Protein AF-A0AAF3J9F6-F1 (afdb_monomer_lite)

Secondary structure (DSSP, 8-state):
-PPP------------------PPPPGGG---GGGSEE---SBPPEEEEEEESSSSEEEEEEEEPPTT-EEEEEETTTEE-PPPBTTEEEEEEEEETTEEEETTTEEE-EEEEEEE--

pLDDT: mean 83.5, std 19.36, range [36.12, 98.12]

Sequence (118 aa):
MSLLHIVSLFILPAFLNGQTTTAPPPLCAQCTPSQITLLSGSIPVTVVGPVNGTGCFKMNLKCVADELYTPFMQLNGNIGGPPPSGNTVIVQLACMNKQWFYLNSYVITKAQCQQALF

Structure (mmCIF, N/CA/C/O backbone):
data_AF-A0AAF3J9F6-F1
#
_entry.id   AF-A0AAF3J9F6-F1
#
loop_
_atom_site.group_PDB
_atom_site.id
_atom_site.type_symbol
_atom_site.label_atom_id
_atom_site.label_alt_id
_atom_site.label_comp_id
_atom_site.label_asym_id
_atom_site.label_entity_id
_atom_site.label_seq_id
_atom_site.pdbx_PDB_ins_code
_atom_site.Cartn_x
_atom_site.Cartn_y
_atom_site.Cartn_z
_atom_site.occupancy
_atom_site.B_iso_or_equiv
_atom_site.auth_seq_id
_atom_site.auth_comp_id
_atom_site.auth_asym_id
_atom_site.auth_atom_id
_atom_site.pdbx_PDB_model_num
ATOM 1 N N . MET A 1 1 ? -28.622 25.097 82.370 1.00 42.84 1 MET A N 1
ATOM 2 C CA . MET A 1 1 ? -27.402 25.488 81.634 1.00 42.84 1 MET A CA 1
ATOM 3 C C . MET A 1 1 ? -27.555 24.932 80.228 1.00 42.84 1 MET A C 1
ATOM 5 O O . MET A 1 1 ? -27.345 23.746 80.030 1.00 42.84 1 MET A O 1
ATOM 9 N N . SER A 1 2 ? -28.121 25.738 79.325 1.00 41.34 2 SER A N 1
ATOM 10 C CA . SER A 1 2 ? -28.557 25.309 77.989 1.00 41.34 2 SER A CA 1
ATOM 11 C C . SER A 1 2 ? -27.542 25.766 76.946 1.00 41.34 2 SER A C 1
ATOM 13 O O . SER A 1 2 ? -27.059 26.896 77.010 1.00 41.34 2 SER A O 1
ATOM 15 N N . LEU A 1 3 ? -27.200 24.846 76.049 1.00 39.75 3 LEU A N 1
ATOM 16 C CA . LEU A 1 3 ? -26.159 24.927 75.033 1.00 39.75 3 LEU A CA 1
ATOM 17 C C . LEU A 1 3 ? -26.364 26.098 74.052 1.00 39.75 3 LEU A C 1
ATOM 19 O O . LEU A 1 3 ? -27.390 26.193 73.382 1.00 39.75 3 LEU A O 1
ATOM 23 N N . LEU A 1 4 ? -25.317 26.913 73.899 1.00 41.81 4 LEU A N 1
ATOM 24 C CA . LEU A 1 4 ? -24.951 27.547 72.627 1.00 41.81 4 LEU A CA 1
ATOM 25 C C . LEU A 1 4 ? -24.549 26.443 71.620 1.00 41.81 4 LEU A C 1
ATOM 27 O O . LEU A 1 4 ? -24.109 25.384 72.065 1.00 41.81 4 LEU A O 1
ATOM 31 N N . HIS A 1 5 ? -24.674 26.691 70.308 1.00 36.12 5 HIS A N 1
ATOM 32 C CA . HIS A 1 5 ? -23.637 26.520 69.259 1.00 36.12 5 HIS A CA 1
ATOM 33 C C . HIS A 1 5 ? -24.257 26.431 67.841 1.00 36.12 5 HIS A C 1
ATOM 35 O O . HIS A 1 5 ? -24.716 25.388 67.396 1.00 36.12 5 HIS A O 1
ATOM 41 N N . ILE A 1 6 ? -24.260 27.589 67.169 1.00 52.31 6 ILE A N 1
ATOM 42 C CA . ILE A 1 6 ? -23.783 27.863 65.797 1.00 52.31 6 ILE A CA 1
ATOM 43 C C . ILE A 1 6 ? -24.174 26.859 64.694 1.00 52.31 6 ILE A C 1
ATOM 45 O O . ILE A 1 6 ? -23.589 25.791 64.531 1.00 52.31 6 ILE A O 1
ATOM 49 N N . VAL A 1 7 ? -25.094 27.314 63.839 1.00 44.44 7 VAL A N 1
ATOM 50 C CA . VAL A 1 7 ? -25.339 26.806 62.483 1.00 44.44 7 VAL A CA 1
ATOM 51 C C . VAL A 1 7 ? -24.066 26.997 61.651 1.00 44.44 7 VAL A C 1
ATOM 53 O O . VAL A 1 7 ? -23.712 28.125 61.315 1.00 44.44 7 VAL A O 1
ATOM 56 N N . SER A 1 8 ? -23.370 25.905 61.332 1.00 52.50 8 SER A N 1
ATOM 57 C CA . SER A 1 8 ? -22.197 25.925 60.452 1.00 52.50 8 SER A CA 1
ATOM 58 C C . SER A 1 8 ? -22.614 25.529 59.036 1.00 52.50 8 SER A C 1
ATOM 60 O O . SER A 1 8 ? -22.873 24.363 58.739 1.00 52.50 8 SER A O 1
ATO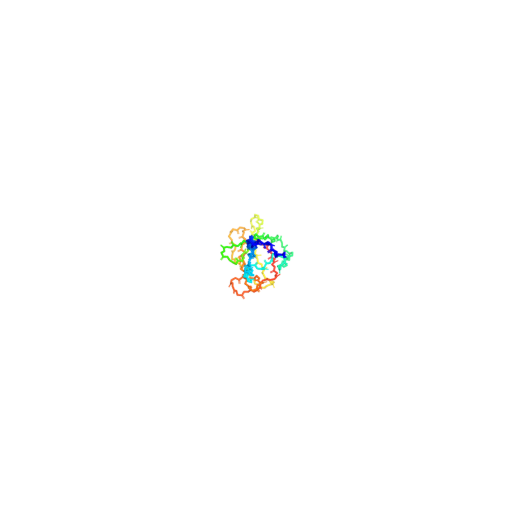M 62 N N . LEU A 1 9 ? -22.734 26.537 58.173 1.00 44.59 9 LEU A N 1
ATOM 63 C CA . LEU A 1 9 ? -23.029 26.414 56.751 1.00 44.59 9 LEU A CA 1
ATOM 64 C C . LEU A 1 9 ? -21.760 25.931 56.023 1.00 44.59 9 LEU A C 1
ATOM 66 O O . LEU A 1 9 ? -20.909 26.733 55.644 1.00 44.59 9 LEU A O 1
ATOM 70 N N . PHE A 1 10 ? -21.605 24.618 55.841 1.00 45.25 10 PHE A N 1
ATOM 71 C CA . PHE A 1 10 ? -20.553 24.061 54.986 1.00 45.25 10 PHE A CA 1
ATOM 72 C C . PHE A 1 10 ? -20.984 24.142 53.517 1.00 45.25 10 PHE A C 1
ATOM 74 O O . PHE A 1 10 ? -21.680 23.269 53.003 1.00 45.25 10 PHE A O 1
ATOM 81 N N . ILE A 1 11 ? -20.556 25.203 52.833 1.00 56.28 11 ILE A N 1
ATOM 82 C CA . ILE A 1 11 ? -20.546 25.257 51.369 1.00 56.28 11 ILE A CA 1
ATOM 83 C C . ILE A 1 11 ? -19.332 24.441 50.915 1.00 56.28 11 ILE A C 1
ATOM 85 O O . ILE A 1 11 ? -18.199 24.917 50.952 1.00 56.28 11 ILE A O 1
ATOM 89 N N . LEU A 1 12 ? -19.560 23.187 50.525 1.00 52.78 12 LEU A N 1
ATOM 90 C CA . LEU A 1 12 ? -18.568 22.421 49.775 1.00 52.78 12 LEU A CA 1
ATOM 91 C C . LEU A 1 12 ? -18.427 23.037 48.373 1.00 52.78 12 LEU A C 1
ATOM 93 O O . LEU A 1 12 ? -19.445 23.224 47.701 1.00 52.78 12 LEU A O 1
ATOM 97 N N . PRO A 1 13 ? -17.207 23.314 47.880 1.00 50.16 13 PRO A N 1
ATOM 98 C CA . PRO A 1 13 ? -17.024 23.553 46.461 1.00 50.16 13 PRO A CA 1
ATOM 99 C C . PRO A 1 13 ? -17.332 22.248 45.722 1.00 50.16 13 PRO A C 1
ATOM 101 O O . PRO A 1 13 ? -16.692 21.217 45.941 1.00 50.16 13 PRO A O 1
ATOM 104 N N . ALA A 1 14 ? -18.337 22.290 44.850 1.00 54.75 14 ALA A N 1
ATOM 105 C CA . ALA A 1 14 ? -18.544 21.262 43.848 1.00 54.75 14 ALA A CA 1
ATOM 106 C C . ALA A 1 14 ? -17.308 21.240 42.938 1.00 54.75 14 ALA A C 1
ATOM 108 O O . ALA A 1 14 ? -17.165 22.068 42.039 1.00 54.75 14 ALA A O 1
ATOM 109 N N . PHE A 1 15 ? -16.392 20.304 43.182 1.00 50.88 15 PHE A N 1
ATOM 110 C CA . PHE A 1 15 ? -15.384 19.939 42.201 1.00 50.88 15 PHE A CA 1
ATOM 111 C C . PHE A 1 15 ? -16.119 19.269 41.035 1.00 50.88 15 PHE A C 1
ATOM 113 O O . PHE A 1 15 ? -16.401 18.071 41.066 1.00 50.88 15 PHE A O 1
ATOM 120 N N . LEU A 1 16 ? -16.470 20.056 40.011 1.00 44.41 16 LEU A N 1
ATOM 121 C CA . LEU A 1 16 ? -16.759 19.529 38.682 1.00 44.41 16 LEU A CA 1
ATOM 122 C C . LEU A 1 16 ? -15.463 18.893 38.163 1.00 44.41 16 LEU A C 1
ATOM 124 O O . LEU A 1 16 ? -14.665 19.533 37.481 1.00 44.41 16 LEU A O 1
ATOM 128 N N . ASN A 1 17 ? -15.251 17.618 38.480 1.00 47.72 17 ASN A N 1
ATOM 129 C CA . ASN A 1 17 ? -14.396 16.772 37.665 1.00 47.72 17 ASN A CA 1
ATOM 130 C C . ASN A 1 17 ? -15.093 16.639 36.311 1.00 47.72 17 ASN A C 1
ATOM 132 O O . ASN A 1 17 ? -15.975 15.800 36.128 1.00 47.72 17 ASN A O 1
ATOM 136 N N . GLY A 1 18 ? -14.726 17.519 35.379 1.00 50.06 18 GLY A N 1
ATOM 137 C CA . GLY A 1 18 ? -15.053 17.408 33.968 1.00 50.06 18 GLY A CA 1
ATOM 138 C C . GLY A 1 18 ? -14.434 16.131 33.418 1.00 50.06 18 GLY A C 1
ATOM 139 O O . GLY A 1 18 ? -13.342 16.144 32.861 1.00 50.06 18 GLY A O 1
ATOM 140 N N . GLN A 1 19 ? -15.127 15.013 33.607 1.00 44.12 19 GLN A N 1
ATOM 141 C CA . GLN A 1 19 ? -14.847 13.785 32.896 1.00 44.12 19 GLN A CA 1
ATOM 142 C C . GLN A 1 19 ? -15.287 14.034 31.455 1.00 44.12 19 GLN A C 1
ATOM 144 O O . GLN A 1 19 ? -16.461 13.901 31.110 1.00 44.12 19 GLN A O 1
ATOM 149 N N . THR A 1 20 ? -14.347 14.463 30.615 1.00 43.53 20 THR A N 1
ATOM 150 C CA . THR A 1 20 ? -14.514 14.432 29.167 1.00 43.53 20 THR A CA 1
ATOM 151 C C . THR A 1 20 ? -14.685 12.971 28.768 1.00 43.53 20 THR A C 1
ATOM 153 O O . THR A 1 20 ? -13.727 12.227 28.557 1.00 43.53 20 THR A O 1
ATOM 156 N N . THR A 1 21 ? -15.937 12.524 28.705 1.00 47.06 21 THR A N 1
ATOM 157 C CA . THR A 1 21 ? -16.319 11.284 28.038 1.00 47.06 21 THR A CA 1
ATOM 158 C C . THR A 1 21 ? -16.039 11.483 26.556 1.00 47.06 21 THR A C 1
ATOM 160 O O . THR A 1 21 ? -16.873 11.930 25.776 1.00 47.06 21 THR A O 1
ATOM 163 N N . THR A 1 22 ? -14.790 11.227 26.174 1.00 61.84 22 THR A N 1
ATOM 164 C CA . THR A 1 22 ? -14.383 11.250 24.775 1.00 61.84 22 THR A CA 1
ATOM 165 C C . THR A 1 22 ? -15.105 10.077 24.126 1.00 61.84 22 THR A C 1
ATOM 167 O O . THR A 1 22 ? -14.853 8.928 24.492 1.00 61.84 22 THR A O 1
ATOM 170 N N . ALA A 1 23 ? -16.067 10.356 23.241 1.00 61.31 23 ALA A N 1
ATOM 171 C CA . ALA A 1 23 ? -16.763 9.314 22.494 1.00 61.31 23 ALA A CA 1
ATOM 172 C C . ALA A 1 23 ? -15.721 8.359 21.879 1.00 61.31 23 ALA A C 1
ATOM 174 O O . ALA A 1 23 ? -14.689 8.844 21.397 1.00 61.31 23 ALA A O 1
ATOM 175 N N . PRO A 1 24 ? -15.941 7.027 21.906 1.00 63.00 24 PRO A N 1
ATOM 176 C CA . PRO A 1 24 ? -15.018 6.089 21.284 1.00 63.00 24 PRO A CA 1
ATOM 177 C C . PRO A 1 24 ? -14.716 6.553 19.857 1.00 63.00 24 PRO A C 1
ATOM 179 O O . PRO A 1 24 ? -15.661 6.903 19.140 1.00 63.00 24 PRO A O 1
ATOM 182 N N . PRO A 1 25 ? -13.435 6.596 19.439 1.00 63.75 25 PRO A N 1
ATOM 183 C CA . PRO A 1 25 ? -13.106 7.010 18.089 1.00 63.75 25 PRO A CA 1
ATOM 184 C C . PRO A 1 25 ? -13.916 6.150 17.115 1.00 63.75 25 PRO A C 1
ATOM 186 O O . PRO A 1 25 ? -14.047 4.938 17.341 1.00 63.75 25 PRO A O 1
ATOM 189 N N . PRO A 1 26 ? -14.494 6.752 16.062 1.00 71.56 26 PRO A N 1
ATOM 190 C CA . PRO A 1 26 ? -15.281 5.997 15.101 1.00 71.56 26 PRO A CA 1
ATOM 191 C C . PRO A 1 26 ? -14.442 4.825 14.579 1.00 71.56 26 PRO A C 1
ATOM 193 O O . PRO A 1 26 ? -13.227 4.943 14.431 1.00 71.56 26 PRO A O 1
ATOM 196 N N . LEU A 1 27 ? -15.067 3.677 14.295 1.00 75.69 27 LEU A N 1
ATOM 197 C CA . LEU A 1 27 ? -14.359 2.443 13.898 1.00 75.69 27 LEU A CA 1
ATOM 198 C C . LEU A 1 27 ? -13.444 2.637 12.671 1.00 75.69 27 LEU A C 1
ATOM 200 O O . LEU A 1 27 ? -12.514 1.866 12.440 1.00 75.69 27 LEU A O 1
ATOM 204 N N . CYS A 1 28 ? -13.711 3.675 11.880 1.00 74.00 28 CYS A N 1
ATOM 205 C CA . CYS A 1 28 ? -12.925 4.106 10.732 1.00 74.00 28 CYS A CA 1
ATOM 206 C C . CYS A 1 28 ? -11.674 4.946 11.085 1.00 74.00 28 CYS A C 1
ATOM 208 O O . CYS A 1 28 ? -10.937 5.361 10.197 1.00 74.00 28 CYS A O 1
ATOM 210 N N . ALA A 1 29 ? -11.413 5.203 12.365 1.00 77.75 29 ALA A N 1
ATOM 211 C CA . ALA A 1 29 ? -10.216 5.857 12.898 1.00 77.75 29 ALA A CA 1
ATOM 212 C C . ALA A 1 29 ? -9.387 4.892 13.768 1.00 77.75 29 ALA A C 1
ATOM 214 O O . ALA A 1 29 ? -8.639 5.311 14.646 1.00 77.75 29 ALA A O 1
ATOM 215 N N . GLN A 1 30 ? -9.553 3.583 13.559 1.00 85.06 30 GLN A N 1
ATOM 216 C CA . GLN A 1 30 ? -8.899 2.540 14.358 1.00 85.06 30 GLN A CA 1
ATOM 217 C C . GLN A 1 30 ? -7.952 1.647 13.550 1.00 85.06 30 GLN A C 1
ATOM 219 O O . GLN A 1 30 ? -7.353 0.735 14.113 1.00 85.06 30 GLN A O 1
ATOM 224 N N . CYS A 1 31 ? -7.808 1.883 12.244 1.00 90.62 31 CYS A N 1
ATOM 225 C CA . CYS A 1 31 ? -6.847 1.138 11.442 1.00 90.62 31 CYS A CA 1
ATOM 226 C C . CYS A 1 31 ? -5.415 1.607 11.714 1.00 90.62 31 CYS A C 1
ATOM 228 O O . CYS A 1 31 ? -5.166 2.798 11.912 1.00 90.62 31 CYS A O 1
ATOM 230 N N . THR A 1 32 ? -4.464 0.680 11.647 1.00 91.56 32 THR A N 1
ATOM 231 C CA . THR A 1 32 ? -3.029 0.957 11.768 1.00 91.56 32 THR A CA 1
ATOM 232 C C . THR A 1 32 ? -2.303 0.525 10.494 1.00 91.56 32 THR A C 1
ATOM 234 O O . THR A 1 32 ? -2.723 -0.437 9.844 1.00 91.56 32 THR A O 1
ATOM 237 N N . PRO A 1 33 ? -1.189 1.178 10.116 1.00 90.19 33 PRO A N 1
ATOM 238 C CA . PRO A 1 33 ? -0.376 0.746 8.975 1.00 90.19 33 PRO A CA 1
ATOM 239 C C . PRO A 1 33 ? 0.078 -0.713 9.052 1.00 90.19 33 PRO A C 1
ATOM 241 O O . PRO A 1 33 ? 0.127 -1.398 8.036 1.00 90.19 33 PRO A O 1
ATOM 244 N N . SER A 1 34 ? 0.350 -1.206 10.265 1.00 92.75 34 SER A N 1
ATOM 245 C CA . SER A 1 34 ? 0.819 -2.573 10.524 1.00 92.75 34 SER A CA 1
ATOM 246 C C . SER A 1 34 ? -0.183 -3.672 10.154 1.00 92.75 34 SER A C 1
ATOM 248 O O . SER A 1 34 ? 0.195 -4.838 10.105 1.00 92.75 34 SER A O 1
ATOM 250 N N . GLN A 1 35 ? -1.443 -3.330 9.871 1.00 94.81 35 GLN A N 1
ATOM 251 C CA . GLN A 1 35 ? -2.439 -4.283 9.372 1.00 94.81 35 GLN A CA 1
ATOM 252 C C . GLN A 1 35 ? -2.182 -4.712 7.920 1.00 94.81 35 GLN A C 1
ATOM 254 O O . GLN A 1 35 ? -2.777 -5.690 7.469 1.00 94.81 35 GLN A O 1
ATOM 259 N N . ILE A 1 36 ? -1.325 -3.995 7.182 1.00 96.62 36 ILE A N 1
ATOM 260 C CA . ILE A 1 36 ? -0.921 -4.372 5.827 1.00 96.62 36 ILE A CA 1
ATOM 261 C C . ILE A 1 36 ? 0.477 -4.974 5.863 1.00 96.62 36 ILE A C 1
ATOM 263 O O . ILE A 1 36 ? 1.449 -4.322 6.233 1.00 96.62 36 ILE A O 1
ATOM 267 N N . THR A 1 37 ? 0.585 -6.220 5.416 1.00 97.62 37 THR A N 1
ATOM 268 C CA . THR A 1 37 ? 1.870 -6.862 5.157 1.00 97.62 37 THR A CA 1
ATOM 269 C C . THR A 1 37 ? 2.444 -6.343 3.843 1.00 97.62 37 THR A C 1
ATOM 271 O O . THR A 1 37 ? 1.874 -6.560 2.771 1.00 97.62 37 THR A O 1
ATOM 274 N N . LEU A 1 38 ? 3.586 -5.669 3.917 1.00 97.25 38 LEU A N 1
ATOM 275 C CA . LEU A 1 38 ? 4.347 -5.279 2.735 1.00 97.25 38 LEU A CA 1
ATOM 276 C C . LEU A 1 38 ? 5.196 -6.474 2.304 1.00 97.25 38 LEU A C 1
ATOM 278 O O . LEU A 1 38 ? 6.078 -6.905 3.044 1.00 97.25 38 LEU A O 1
ATOM 282 N N . LEU A 1 39 ? 4.888 -7.046 1.144 1.00 96.56 39 LEU A N 1
ATOM 283 C CA . LEU A 1 39 ? 5.667 -8.145 0.586 1.00 96.56 39 LEU A CA 1
ATOM 284 C C . LEU A 1 39 ? 6.846 -7.583 -0.207 1.00 96.56 39 LEU A C 1
ATOM 286 O O . LEU A 1 39 ? 6.793 -6.470 -0.739 1.00 96.56 39 LEU A O 1
ATOM 290 N N . SER A 1 40 ? 7.903 -8.380 -0.314 1.00 93.19 40 SER A N 1
ATOM 291 C CA . SER A 1 40 ? 9.034 -8.065 -1.176 1.00 93.19 40 SER A CA 1
ATOM 292 C C . SER A 1 40 ? 8.601 -8.092 -2.640 1.00 93.19 40 SER A C 1
ATOM 294 O O . SER A 1 40 ? 8.116 -9.105 -3.136 1.00 93.19 40 SER A O 1
ATOM 296 N N . GLY A 1 41 ? 8.804 -6.974 -3.326 1.00 92.69 41 GLY A N 1
ATOM 297 C CA . GLY A 1 41 ? 8.728 -6.878 -4.777 1.00 92.69 41 GLY A CA 1
ATOM 298 C C . GLY A 1 41 ? 10.056 -6.388 -5.352 1.00 92.69 41 GLY A C 1
ATOM 299 O O . GLY A 1 41 ? 11.069 -6.387 -4.653 1.00 92.69 41 GLY A O 1
ATOM 300 N N . SER A 1 42 ? 10.066 -5.962 -6.615 1.00 95.81 42 SER A N 1
ATOM 301 C CA . SER A 1 42 ? 11.281 -5.409 -7.233 1.00 95.81 42 SER A CA 1
ATOM 302 C C . SER A 1 42 ? 11.573 -3.973 -6.789 1.00 95.81 42 SER A C 1
ATOM 304 O O . SER A 1 42 ? 12.701 -3.521 -6.933 1.00 95.81 42 SER A O 1
ATOM 306 N N . ILE A 1 43 ? 10.573 -3.265 -6.251 1.00 97.06 43 ILE A N 1
ATOM 307 C CA . ILE A 1 43 ? 10.707 -1.933 -5.645 1.00 97.06 43 ILE A CA 1
ATOM 308 C C . ILE A 1 43 ? 9.907 -1.867 -4.333 1.00 97.06 43 ILE A C 1
ATOM 310 O O . ILE A 1 43 ? 8.904 -2.576 -4.185 1.00 97.06 43 ILE A O 1
ATOM 314 N N . PRO A 1 44 ? 10.322 -1.038 -3.360 1.00 96.31 44 PRO A N 1
ATOM 315 C CA . PRO A 1 44 ? 9.671 -0.977 -2.058 1.00 96.31 44 PRO A CA 1
ATOM 316 C C . PRO A 1 44 ? 8.305 -0.281 -2.110 1.00 96.31 44 PRO A C 1
ATOM 318 O O . PRO A 1 44 ? 8.094 0.682 -2.850 1.00 96.31 44 PRO A O 1
ATOM 321 N N . VAL A 1 45 ? 7.397 -0.722 -1.236 1.00 97.56 45 VAL A N 1
ATOM 322 C CA . VAL A 1 45 ? 6.156 -0.003 -0.927 1.00 97.56 45 VAL A CA 1
ATOM 323 C C . VAL A 1 45 ? 6.423 0.967 0.221 1.00 97.56 45 VAL A C 1
ATOM 325 O O . VAL A 1 45 ? 6.835 0.559 1.304 1.00 97.56 45 VAL A O 1
ATOM 328 N N . THR A 1 46 ? 6.153 2.251 0.008 1.00 96.62 46 THR A N 1
ATOM 329 C CA . THR A 1 46 ? 6.215 3.284 1.048 1.00 96.62 46 THR A CA 1
ATOM 330 C C . THR A 1 46 ? 4.810 3.595 1.549 1.00 96.62 46 THR A C 1
ATOM 332 O O . THR A 1 46 ? 3.909 3.854 0.751 1.00 96.62 46 THR A O 1
ATOM 335 N N . VAL A 1 47 ? 4.612 3.610 2.867 1.00 96.44 47 VAL A N 1
ATOM 336 C CA . VAL A 1 47 ? 3.338 4.013 3.482 1.00 96.44 47 VAL A CA 1
ATOM 337 C C . VAL A 1 47 ? 3.391 5.495 3.845 1.00 96.44 47 VAL A C 1
ATOM 339 O O . VAL A 1 47 ? 4.313 5.937 4.524 1.00 96.44 47 VAL A O 1
ATOM 342 N N . VAL A 1 48 ? 2.392 6.263 3.411 1.00 94.00 48 VAL A N 1
ATOM 343 C CA . VAL A 1 48 ? 2.226 7.684 3.740 1.00 94.00 48 VAL A CA 1
ATOM 344 C C . VAL A 1 48 ? 0.900 7.868 4.479 1.00 94.00 48 VAL A C 1
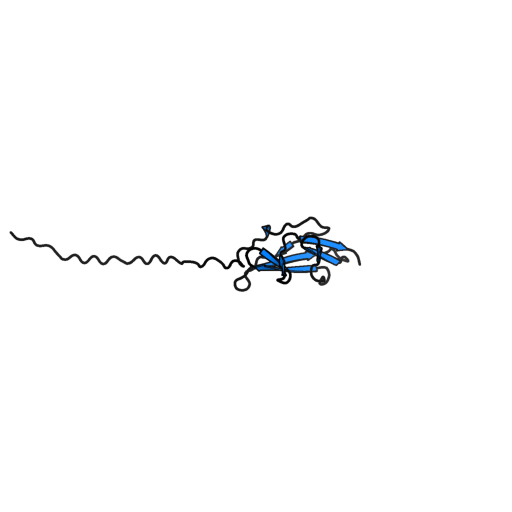ATOM 346 O O . VAL A 1 48 ? -0.173 7.661 3.908 1.00 94.00 48 VAL A O 1
ATOM 349 N N . GLY A 1 49 ? 0.969 8.254 5.755 1.00 87.25 49 GLY A N 1
ATOM 350 C CA . GLY A 1 49 ? -0.177 8.329 6.668 1.00 87.25 49 GLY A CA 1
ATOM 351 C C . GLY A 1 49 ? -0.104 7.293 7.805 1.00 87.25 49 GLY A C 1
ATOM 352 O O . GLY A 1 49 ? 0.963 6.723 8.035 1.00 87.25 49 GLY A O 1
ATOM 353 N N . PRO A 1 50 ? -1.212 7.043 8.529 1.00 85.50 50 PRO A N 1
ATOM 354 C CA . PRO A 1 50 ? -2.568 7.489 8.232 1.00 85.50 50 PRO A CA 1
ATOM 355 C C . PRO A 1 50 ? -2.791 8.959 8.590 1.00 85.50 50 PRO A C 1
ATOM 357 O O . PRO A 1 50 ? -2.282 9.456 9.589 1.00 85.50 50 PRO A O 1
ATOM 360 N N . VAL A 1 51 ? -3.581 9.652 7.776 1.00 84.19 51 VAL A N 1
ATOM 361 C CA . VAL A 1 51 ? -4.056 11.011 8.051 1.00 84.19 51 VAL A CA 1
ATOM 362 C C . VAL A 1 51 ? -5.547 10.969 8.353 1.00 84.19 51 VAL A C 1
ATOM 364 O O . VAL A 1 51 ? -6.315 10.265 7.689 1.00 84.19 51 VAL A O 1
ATOM 367 N N . ASN A 1 52 ? -5.970 11.724 9.364 1.00 75.25 52 ASN A N 1
ATOM 368 C CA . ASN A 1 52 ? -7.386 11.928 9.627 1.00 75.25 52 ASN A CA 1
ATOM 369 C C . ASN A 1 52 ? -7.897 13.037 8.711 1.00 75.25 52 ASN A C 1
ATOM 371 O O . ASN A 1 52 ? -7.590 14.204 8.931 1.00 75.25 52 ASN A O 1
ATOM 375 N N . GLY A 1 53 ? -8.632 12.673 7.661 1.00 63.44 53 GLY A N 1
ATOM 376 C CA . GLY A 1 53 ? -9.135 13.660 6.709 1.00 63.44 53 GLY A CA 1
ATOM 377 C C . GLY A 1 53 ? -10.283 14.490 7.283 1.00 63.44 53 GLY A C 1
ATOM 378 O O . GLY A 1 53 ? -10.309 15.703 7.100 1.00 63.44 53 GLY A O 1
ATOM 379 N N . THR A 1 54 ? -11.251 13.838 7.945 1.00 64.38 54 THR A N 1
ATOM 380 C CA . THR A 1 54 ? -12.488 14.452 8.489 1.00 64.38 54 THR A CA 1
ATOM 381 C C . THR A 1 54 ? -13.296 13.436 9.329 1.00 64.38 54 THR A C 1
ATOM 383 O O . THR A 1 54 ? -14.507 13.314 9.185 1.00 64.38 54 THR A O 1
ATOM 386 N N . GLY A 1 55 ? -12.635 12.606 10.142 1.00 69.56 55 GLY A N 1
ATOM 387 C CA . GLY A 1 55 ? -13.275 11.608 11.018 1.00 69.56 55 GLY A CA 1
ATOM 388 C C . GLY A 1 55 ? -12.853 10.159 10.763 1.00 69.56 55 GLY A C 1
ATOM 389 O O . GLY A 1 55 ? -12.814 9.377 11.706 1.00 69.56 55 GLY A O 1
ATOM 390 N N . CYS A 1 56 ? -12.467 9.810 9.533 1.00 83.94 56 CYS A N 1
ATOM 391 C CA . CYS A 1 56 ? -11.937 8.488 9.190 1.00 83.94 56 CYS A CA 1
ATOM 392 C C . CYS A 1 56 ? -10.507 8.588 8.655 1.00 83.94 56 CYS A C 1
ATOM 394 O O . CYS A 1 56 ? -10.165 9.518 7.914 1.00 83.94 56 CYS A O 1
ATOM 396 N N . PHE A 1 57 ? -9.674 7.611 9.011 1.00 91.19 57 PHE A N 1
ATOM 397 C CA . PHE A 1 57 ? -8.299 7.538 8.546 1.00 91.19 57 PHE A CA 1
ATOM 398 C C . PHE A 1 57 ? -8.226 7.141 7.077 1.00 91.19 57 PHE A C 1
ATOM 400 O O . PHE A 1 57 ? -8.917 6.237 6.604 1.00 91.19 57 PHE A O 1
ATOM 407 N N . LYS A 1 58 ? -7.324 7.809 6.365 1.00 93.69 58 LYS A N 1
ATOM 408 C CA . LYS A 1 58 ? -6.886 7.436 5.024 1.00 93.69 58 LYS A CA 1
ATOM 409 C C . LYS A 1 58 ? -5.376 7.282 5.030 1.00 93.69 58 LYS A C 1
ATOM 411 O O . LYS A 1 58 ? -4.689 7.976 5.777 1.00 93.69 58 LYS A O 1
ATOM 416 N N . MET A 1 59 ? -4.854 6.407 4.188 1.00 95.31 59 MET A N 1
ATOM 417 C CA . MET A 1 59 ? -3.416 6.312 3.954 1.00 95.31 59 MET A CA 1
ATOM 418 C C . MET A 1 59 ? -3.129 6.023 2.492 1.00 95.31 59 MET A C 1
ATOM 420 O O . MET A 1 59 ? -3.980 5.489 1.785 1.00 95.31 59 MET A O 1
ATOM 424 N N . ASN A 1 60 ? -1.925 6.36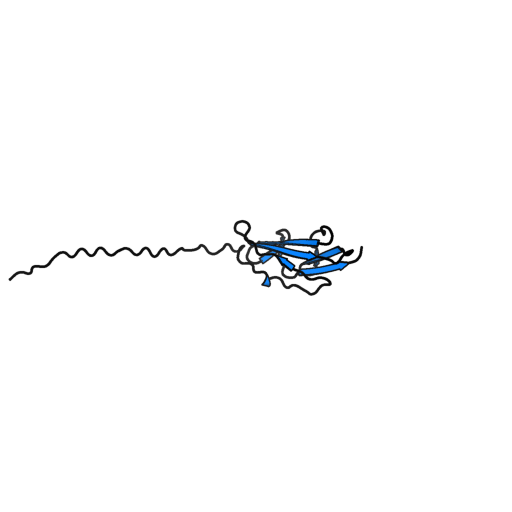2 2.057 1.00 97.06 60 ASN A N 1
ATOM 425 C CA . ASN A 1 60 ? -1.454 6.088 0.713 1.00 97.06 60 ASN A CA 1
ATOM 426 C C . ASN A 1 60 ? -0.346 5.038 0.753 1.00 97.06 60 ASN A C 1
ATOM 428 O O . ASN A 1 60 ? 0.594 5.149 1.537 1.00 97.06 60 ASN A O 1
ATOM 432 N N . LEU A 1 61 ? -0.439 4.047 -0.126 1.00 97.88 61 LEU A N 1
ATOM 433 C CA . LEU A 1 61 ? 0.672 3.179 -0.488 1.00 97.88 61 LEU A CA 1
ATOM 434 C C . LEU A 1 61 ? 1.290 3.738 -1.764 1.00 97.88 61 LEU A C 1
ATOM 436 O O . LEU A 1 61 ? 0.603 3.873 -2.776 1.00 97.88 61 LEU A O 1
ATOM 440 N N . LYS A 1 62 ? 2.568 4.091 -1.710 1.00 97.50 62 LYS A N 1
ATOM 441 C CA . LYS A 1 62 ? 3.301 4.710 -2.810 1.00 97.50 62 LYS A CA 1
ATOM 442 C C . LYS A 1 62 ? 4.442 3.807 -3.246 1.00 97.50 62 LYS A C 1
ATOM 444 O O . LYS A 1 62 ? 5.195 3.324 -2.405 1.00 97.50 62 LYS A O 1
ATOM 449 N N . CYS A 1 63 ? 4.605 3.664 -4.553 1.00 96.44 63 CYS A N 1
ATOM 450 C CA . CYS A 1 63 ? 5.791 3.067 -5.151 1.00 96.44 63 CYS A CA 1
ATOM 451 C C . CYS A 1 63 ? 6.360 3.998 -6.205 1.00 96.44 63 CYS A C 1
ATOM 453 O O . CYS A 1 63 ? 5.607 4.666 -6.916 1.00 96.44 63 CYS A O 1
ATOM 455 N N . VAL A 1 64 ? 7.684 4.040 -6.268 1.00 97.50 64 VAL A N 1
ATOM 456 C CA . VAL A 1 64 ? 8.441 4.828 -7.235 1.00 97.50 64 VAL A CA 1
ATOM 457 C C . VAL A 1 64 ? 9.382 3.862 -7.934 1.00 97.50 64 VAL A C 1
ATOM 459 O O . VAL A 1 64 ? 10.162 3.191 -7.264 1.00 97.50 64 VAL A O 1
ATOM 462 N N . ALA A 1 65 ? 9.233 3.740 -9.247 1.00 97.50 65 ALA A N 1
ATOM 463 C CA . ALA A 1 65 ? 10.136 2.977 -10.090 1.00 97.50 65 ALA A CA 1
ATOM 464 C C . ALA A 1 65 ? 11.403 3.782 -10.397 1.00 97.50 65 ALA A C 1
ATOM 466 O O . ALA A 1 65 ? 11.407 5.019 -10.327 1.00 97.50 65 ALA A O 1
ATOM 467 N N . ASP A 1 66 ? 12.449 3.060 -10.777 1.00 96.25 66 ASP A N 1
ATOM 468 C CA . ASP A 1 66 ? 13.676 3.640 -11.303 1.00 96.25 66 ASP A CA 1
ATOM 469 C C . ASP A 1 66 ? 13.408 4.388 -12.619 1.00 96.25 66 ASP A C 1
ATOM 471 O O . ASP A 1 66 ? 12.361 4.246 -13.262 1.00 96.25 66 ASP A O 1
ATOM 475 N N . GLU A 1 67 ? 14.369 5.211 -13.030 1.00 90.94 67 GLU A N 1
ATOM 476 C CA . GLU A 1 67 ? 14.297 5.932 -14.298 1.00 90.94 67 GLU A CA 1
ATOM 477 C C . GLU A 1 67 ? 14.125 4.943 -15.467 1.00 90.94 67 GLU A C 1
ATOM 479 O O . GLU A 1 67 ? 14.804 3.920 -15.520 1.00 90.94 67 GLU A O 1
ATOM 484 N N . LEU A 1 68 ? 13.205 5.245 -16.394 1.00 92.12 68 LEU A N 1
ATOM 485 C CA . LEU A 1 68 ? 12.792 4.403 -17.537 1.00 92.12 68 LEU A CA 1
ATOM 486 C C . LEU A 1 68 ? 11.918 3.178 -17.212 1.00 92.12 68 LEU A C 1
ATOM 488 O O . LEU A 1 68 ? 11.431 2.530 -18.138 1.00 92.12 68 LEU A O 1
ATOM 492 N N . TYR A 1 69 ? 11.662 2.873 -15.940 1.00 96.50 69 TYR A N 1
ATOM 493 C CA . TYR A 1 69 ? 10.754 1.794 -15.552 1.00 96.50 69 TYR A CA 1
ATOM 494 C C . TYR A 1 69 ? 9.358 2.327 -15.230 1.00 96.50 69 TYR A C 1
ATOM 496 O O . TYR A 1 69 ? 9.168 3.461 -14.785 1.00 96.50 69 TYR A O 1
ATOM 504 N N . THR A 1 70 ? 8.355 1.472 -15.405 1.00 96.19 70 THR A N 1
ATOM 505 C CA . THR A 1 70 ? 6.978 1.764 -14.996 1.00 96.19 70 THR A CA 1
ATOM 506 C C . THR A 1 70 ? 6.607 0.885 -13.802 1.00 96.19 70 THR A C 1
ATOM 508 O O . THR A 1 70 ? 6.765 -0.340 -13.877 1.00 96.19 70 THR A O 1
ATOM 511 N N . PRO A 1 71 ? 6.117 1.466 -12.692 1.00 97.19 71 PRO A N 1
ATOM 512 C CA . PRO A 1 71 ? 5.729 0.696 -11.522 1.00 97.19 71 PRO A CA 1
ATOM 513 C C . PRO A 1 71 ? 4.333 0.091 -11.688 1.00 97.19 71 PRO A C 1
ATOM 515 O O . PRO A 1 71 ? 3.437 0.678 -12.295 1.00 97.19 71 PRO A O 1
ATOM 518 N N . PHE A 1 72 ? 4.114 -1.038 -11.028 1.00 96.00 72 PHE A N 1
ATOM 519 C CA . PHE A 1 72 ? 2.810 -1.652 -10.840 1.00 96.00 72 PHE A CA 1
ATOM 520 C C . PHE A 1 72 ? 2.633 -2.046 -9.372 1.00 96.00 72 PHE A C 1
ATOM 522 O O . PHE A 1 72 ? 3.458 -2.758 -8.799 1.00 96.00 72 PHE A O 1
ATOM 529 N N . MET A 1 73 ? 1.542 -1.579 -8.762 1.00 97.81 73 MET A N 1
ATOM 530 C CA . MET A 1 73 ? 1.144 -1.966 -7.409 1.00 97.81 73 MET A CA 1
ATOM 531 C C . MET A 1 73 ? 0.197 -3.159 -7.485 1.00 97.81 73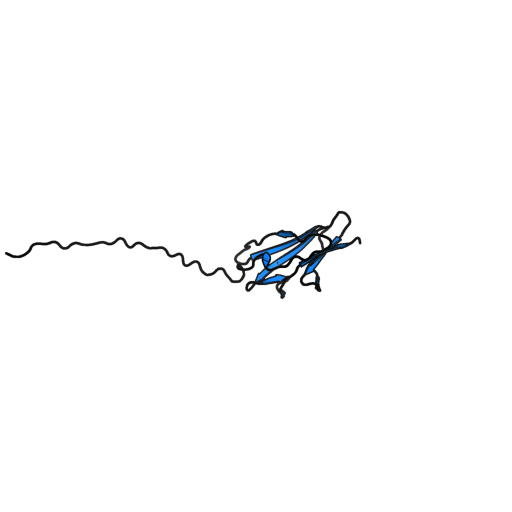 MET A C 1
ATOM 533 O O . MET A 1 73 ? -0.813 -3.102 -8.185 1.00 97.81 73 MET A O 1
ATOM 537 N N . GLN A 1 74 ? 0.473 -4.194 -6.697 1.00 97.56 74 GLN A N 1
ATOM 538 C CA . GLN A 1 74 ? -0.421 -5.326 -6.512 1.00 97.56 74 GLN A CA 1
ATOM 539 C C . GLN A 1 74 ? -0.852 -5.428 -5.049 1.00 97.56 74 GLN A C 1
ATOM 541 O O . GLN A 1 74 ? -0.034 -5.461 -4.130 1.00 97.56 74 GLN A O 1
ATOM 546 N N . LEU A 1 75 ? -2.158 -5.514 -4.836 1.00 98.06 75 LEU A N 1
ATOM 547 C CA . LEU A 1 75 ? -2.799 -5.654 -3.539 1.00 98.06 75 LEU A CA 1
ATOM 548 C C . LEU A 1 75 ? -3.340 -7.082 -3.405 1.00 98.06 75 LEU A C 1
ATOM 550 O O . LEU A 1 75 ? -3.880 -7.644 -4.358 1.00 98.06 75 LEU A O 1
ATOM 554 N N . ASN A 1 76 ? -3.165 -7.697 -2.234 1.00 97.75 76 ASN A N 1
ATOM 555 C CA . ASN A 1 76 ? -3.584 -9.075 -1.927 1.00 97.75 76 ASN A CA 1
ATOM 556 C C . ASN A 1 76 ? -3.125 -10.167 -2.924 1.00 97.75 76 ASN A C 1
ATOM 558 O O . ASN A 1 76 ? -3.623 -11.287 -2.871 1.00 97.75 76 ASN A O 1
ATOM 562 N N . GLY A 1 77 ? -2.159 -9.875 -3.800 1.00 94.88 77 GLY A N 1
ATOM 563 C CA . GLY A 1 77 ? -1.635 -10.814 -4.797 1.00 94.88 77 GLY A CA 1
ATOM 564 C C . GLY A 1 77 ? -2.442 -10.909 -6.099 1.00 94.88 77 GLY A C 1
ATOM 565 O O . GLY A 1 77 ? -2.007 -11.587 -7.023 1.00 94.88 77 GLY A O 1
ATOM 566 N N . ASN A 1 78 ? -3.595 -10.242 -6.204 1.00 93.88 78 ASN A N 1
ATOM 567 C CA . ASN A 1 78 ? -4.470 -10.351 -7.380 1.00 93.88 78 ASN A CA 1
ATOM 568 C C . ASN A 1 78 ? -5.263 -9.081 -7.729 1.00 93.88 78 ASN A C 1
ATOM 570 O O . ASN A 1 78 ? -5.947 -9.060 -8.748 1.00 93.88 78 ASN A O 1
ATOM 574 N N . ILE A 1 79 ? -5.181 -8.024 -6.923 1.00 97.31 79 ILE A N 1
ATOM 575 C CA . ILE A 1 79 ? -5.868 -6.756 -7.180 1.00 97.31 79 ILE A CA 1
ATOM 576 C C . ILE A 1 79 ? -4.835 -5.757 -7.695 1.00 97.31 79 ILE A C 1
ATOM 578 O O . ILE A 1 79 ? -3.867 -5.449 -7.003 1.00 97.31 79 ILE A O 1
ATOM 582 N N . GLY A 1 80 ? -5.024 -5.252 -8.912 1.00 95.75 80 GLY A N 1
ATOM 583 C CA . GLY A 1 80 ? -4.186 -4.182 -9.450 1.00 95.75 80 GLY A CA 1
ATOM 584 C C . GLY A 1 80 ? -4.466 -2.844 -8.766 1.00 95.75 80 GLY A C 1
ATOM 585 O O . GLY A 1 80 ? -5.611 -2.532 -8.437 1.00 95.75 80 GLY A O 1
ATOM 586 N N . GLY A 1 81 ? -3.416 -2.055 -8.550 1.00 96.06 81 GLY A N 1
ATOM 587 C CA . GLY A 1 81 ? -3.540 -0.640 -8.218 1.00 96.06 81 GLY A CA 1
ATOM 588 C C . GLY A 1 81 ? -3.985 0.202 -9.424 1.00 96.06 81 GLY A C 1
ATOM 589 O O . GLY A 1 81 ? -4.210 -0.330 -10.514 1.00 96.06 81 GLY A O 1
ATOM 590 N N .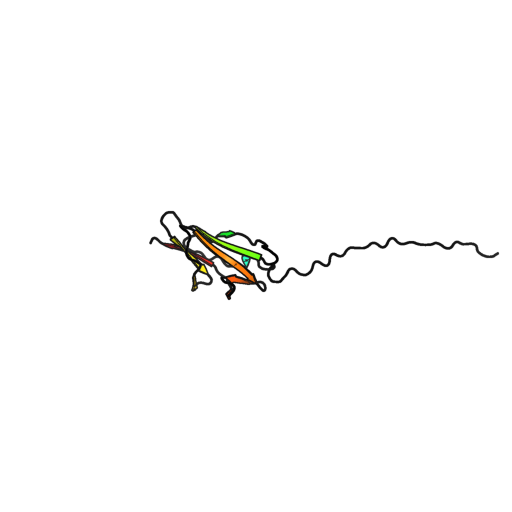 PRO A 1 82 ? -4.110 1.528 -9.253 1.00 97.06 82 PRO A N 1
ATOM 591 C CA . PRO A 1 82 ? -4.419 2.419 -10.359 1.00 97.06 82 PRO A CA 1
ATOM 592 C C . PRO A 1 82 ? -3.254 2.471 -11.361 1.00 97.06 82 PRO A C 1
ATOM 594 O O . PRO A 1 82 ? -2.127 2.098 -11.017 1.00 97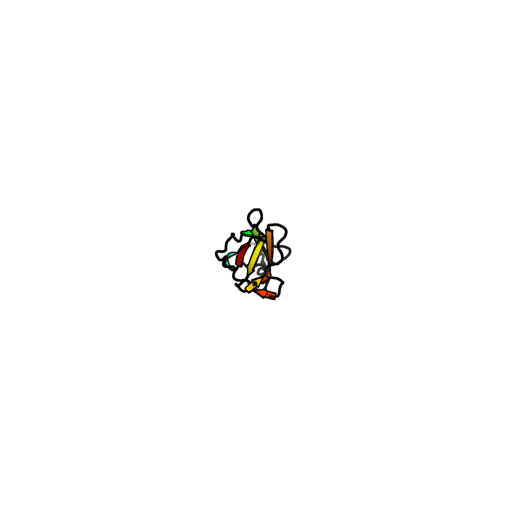.06 82 PRO A O 1
ATOM 597 N N . PRO A 1 83 ? -3.498 2.990 -12.577 1.00 95.75 83 PRO A N 1
ATOM 598 C CA . PRO A 1 83 ? -2.428 3.310 -13.508 1.00 95.75 83 PRO A CA 1
ATOM 599 C C . PRO A 1 83 ? -1.379 4.236 -12.867 1.00 95.75 83 PRO A C 1
ATOM 601 O O . PRO A 1 83 ? -1.737 5.112 -12.069 1.00 95.75 83 PRO A O 1
ATOM 604 N N . PRO A 1 84 ? -0.093 4.066 -13.202 1.00 96.12 84 PRO A N 1
ATOM 605 C CA . PRO A 1 84 ? 0.960 4.938 -12.709 1.00 96.12 84 PRO A CA 1
ATOM 606 C C . PRO A 1 84 ? 0.889 6.326 -13.360 1.00 96.12 84 PRO A C 1
ATOM 608 O O . PRO A 1 84 ? 0.487 6.484 -14.511 1.00 96.12 84 PRO A O 1
ATOM 611 N N . SER A 1 85 ? 1.318 7.341 -12.615 1.00 95.75 85 SER A N 1
ATOM 612 C CA . SER A 1 85 ? 1.573 8.696 -13.100 1.00 95.75 85 SER A CA 1
ATOM 613 C C . SER A 1 85 ? 3.085 8.883 -13.215 1.00 95.75 85 SER A C 1
ATOM 615 O O . SER A 1 85 ? 3.767 9.111 -12.212 1.00 95.75 85 SER A O 1
ATOM 617 N N . GLY A 1 86 ? 3.616 8.749 -14.432 1.00 94.12 86 GLY A N 1
ATOM 618 C CA . GLY A 1 86 ? 5.059 8.666 -14.668 1.00 94.12 86 GLY A CA 1
ATOM 619 C C . GLY A 1 86 ? 5.654 7.422 -14.005 1.00 94.12 86 GLY A C 1
ATOM 620 O O . GLY A 1 86 ? 5.102 6.331 -14.116 1.00 94.12 86 GLY A O 1
ATOM 621 N N . ASN A 1 87 ? 6.743 7.591 -13.256 1.00 96.00 87 ASN A N 1
ATOM 622 C CA . ASN A 1 87 ? 7.395 6.505 -12.520 1.00 96.00 87 ASN A CA 1
ATOM 623 C C . ASN A 1 87 ? 6.775 6.245 -11.135 1.00 96.00 87 ASN A C 1
ATOM 625 O O . ASN A 1 87 ? 7.394 5.590 -10.303 1.00 96.00 87 ASN A O 1
ATOM 629 N N . THR A 1 88 ? 5.590 6.784 -10.835 1.00 97.19 88 THR A N 1
ATOM 630 C CA . THR A 1 88 ? 4.979 6.688 -9.504 1.00 97.19 88 THR A CA 1
ATOM 631 C C . THR A 1 88 ? 3.574 6.100 -9.576 1.00 97.19 88 THR A C 1
ATOM 633 O O . THR A 1 88 ? 2.742 6.555 -10.353 1.00 97.19 88 THR A O 1
ATOM 636 N N . VAL A 1 89 ? 3.262 5.150 -8.694 1.00 97.94 89 VAL A N 1
ATOM 637 C CA . VAL A 1 89 ? 1.888 4.684 -8.446 1.00 97.94 89 VAL A CA 1
ATOM 638 C C . VAL A 1 89 ? 1.509 4.954 -6.994 1.00 97.94 89 VAL A C 1
ATOM 640 O O . VAL A 1 89 ? 2.304 4.726 -6.078 1.00 97.94 89 VAL A O 1
ATOM 643 N N . ILE A 1 90 ? 0.296 5.465 -6.782 1.00 98.00 90 ILE A N 1
ATOM 644 C CA . ILE A 1 90 ? -0.250 5.762 -5.456 1.00 98.00 90 ILE A CA 1
ATOM 645 C C . ILE A 1 90 ? -1.608 5.081 -5.321 1.00 98.00 90 ILE A C 1
ATOM 647 O O . ILE A 1 90 ? -2.542 5.392 -6.053 1.00 98.00 90 ILE A O 1
ATOM 651 N N . VAL A 1 91 ? -1.731 4.179 -4.351 1.00 98.00 91 VAL A N 1
ATOM 652 C CA . VAL A 1 91 ? -3.003 3.592 -3.923 1.00 98.00 91 VAL A CA 1
ATOM 653 C C . VAL A 1 91 ? -3.469 4.305 -2.666 1.00 98.00 91 VAL A C 1
ATOM 655 O O . VAL A 1 91 ? -2.793 4.245 -1.644 1.00 98.00 91 VAL A O 1
ATOM 658 N N . GLN A 1 92 ? -4.650 4.916 -2.712 1.00 96.56 92 GLN A N 1
ATOM 659 C CA . GLN A 1 92 ? -5.310 5.431 -1.516 1.00 96.56 92 GLN A CA 1
ATOM 660 C C . GLN A 1 92 ? -6.174 4.342 -0.879 1.00 96.56 92 GLN A C 1
ATOM 662 O O . GLN A 1 92 ? -7.019 3.735 -1.540 1.00 96.56 92 GLN A O 1
ATOM 667 N N . LEU A 1 93 ? -6.000 4.149 0.423 1.00 96.56 93 LEU A N 1
ATOM 668 C CA . LEU A 1 93 ? -6.800 3.262 1.251 1.00 96.56 93 LEU A CA 1
ATOM 669 C C . LEU A 1 93 ? -7.625 4.075 2.242 1.00 96.56 93 LEU A C 1
ATOM 671 O O . LEU A 1 93 ? -7.138 5.037 2.841 1.00 96.56 93 LEU A O 1
ATOM 675 N N . ALA A 1 94 ? -8.878 3.674 2.421 1.00 94.19 94 ALA A N 1
ATOM 676 C CA . ALA A 1 94 ? -9.777 4.225 3.424 1.00 94.19 94 ALA A CA 1
ATOM 677 C C . ALA A 1 94 ? -9.964 3.208 4.550 1.00 94.19 94 ALA A C 1
ATOM 679 O O . ALA A 1 94 ? -10.226 2.037 4.290 1.00 94.19 94 ALA A O 1
ATOM 680 N N . CYS A 1 95 ? -9.832 3.641 5.799 1.00 93.94 95 CYS A N 1
ATOM 681 C CA . CYS A 1 95 ? -10.184 2.806 6.936 1.00 93.94 95 CYS A CA 1
ATOM 682 C C . CYS A 1 95 ? -11.707 2.776 7.081 1.00 93.94 95 CYS A C 1
ATOM 684 O O . CYS A 1 95 ? -12.342 3.823 7.194 1.00 93.94 95 CYS A O 1
ATOM 686 N N . MET A 1 96 ? -12.299 1.586 7.104 1.00 91.56 96 MET A N 1
ATOM 687 C CA . MET A 1 96 ? -13.717 1.368 7.385 1.00 91.56 96 MET A CA 1
ATOM 688 C C . MET A 1 96 ? -13.841 0.122 8.253 1.00 91.56 96 MET A C 1
ATOM 690 O O . MET A 1 96 ? -13.206 -0.888 7.969 1.00 91.56 96 MET A O 1
ATOM 694 N N . ASN A 1 97 ? -14.621 0.189 9.335 1.00 90.44 97 ASN A N 1
ATOM 695 C CA . ASN A 1 97 ? -14.824 -0.939 10.253 1.00 90.44 97 ASN A CA 1
ATOM 696 C C . ASN A 1 97 ? -13.515 -1.645 10.673 1.00 90.44 97 ASN A C 1
ATOM 698 O O . ASN A 1 97 ? -13.439 -2.869 10.658 1.00 90.44 97 ASN A O 1
ATOM 702 N N . LYS A 1 98 ? -12.484 -0.873 11.055 1.00 92.00 98 LYS A N 1
ATOM 703 C CA . LYS A 1 98 ? -11.153 -1.372 11.468 1.00 92.00 98 LYS A CA 1
ATOM 704 C C . LYS A 1 98 ? -10.348 -2.101 10.377 1.00 92.00 98 LYS A C 1
ATOM 706 O O . LYS A 1 98 ? -9.360 -2.761 10.703 1.00 92.00 98 LYS A O 1
ATOM 711 N N . GLN A 1 99 ? -10.729 -1.982 9.106 1.00 95.06 99 GLN A N 1
ATOM 712 C CA . GLN A 1 99 ? -10.032 -2.588 7.969 1.00 95.06 99 GLN A CA 1
ATOM 713 C C . GLN A 1 99 ? -9.692 -1.542 6.902 1.00 95.06 99 GLN A C 1
ATOM 715 O O . GLN A 1 99 ? -10.411 -0.558 6.723 1.00 95.06 99 GLN A O 1
ATOM 720 N N . TRP A 1 100 ? -8.599 -1.760 6.173 1.00 96.44 100 TRP A N 1
ATOM 721 C CA . TRP A 1 100 ? -8.216 -0.914 5.046 1.00 96.44 100 TRP A CA 1
ATOM 722 C C . TRP A 1 100 ? -8.937 -1.343 3.778 1.00 96.44 100 TRP A C 1
ATOM 724 O O . TRP A 1 100 ? -8.886 -2.512 3.413 1.00 96.44 100 TRP A O 1
ATOM 734 N N . PHE A 1 101 ? -9.556 -0.395 3.083 1.00 96.69 101 PHE A N 1
ATOM 735 C CA . PHE A 1 101 ? -10.268 -0.640 1.838 1.00 96.69 101 PHE A CA 1
ATOM 736 C C . PHE A 1 101 ? -9.662 0.124 0.669 1.00 96.69 101 PHE A C 1
ATOM 738 O O . PHE A 1 101 ? -9.430 1.331 0.759 1.00 96.69 101 PHE A O 1
ATOM 745 N N . TYR A 1 102 ? -9.498 -0.566 -0.456 1.00 97.62 102 TYR A N 1
ATOM 746 C CA . TYR A 1 102 ? -9.262 0.038 -1.762 1.00 97.62 102 TYR A CA 1
ATOM 747 C C . TYR A 1 102 ? -10.588 0.164 -2.521 1.00 97.62 102 TYR A C 1
ATOM 749 O O . TYR A 1 102 ? -11.405 -0.762 -2.510 1.00 97.62 102 TYR A O 1
ATOM 757 N N . LEU A 1 103 ? -10.820 1.324 -3.150 1.00 95.62 103 LEU A N 1
ATOM 758 C CA . LEU A 1 103 ? -12.055 1.647 -3.891 1.00 95.62 103 LEU A CA 1
ATOM 759 C C . LEU A 1 103 ? -13.347 1.371 -3.097 1.00 95.62 103 LEU A C 1
ATOM 761 O O . LEU A 1 103 ? -14.371 0.991 -3.661 1.00 95.62 103 LEU A O 1
ATOM 765 N N . ASN A 1 104 ? -13.281 1.502 -1.770 1.00 92.25 104 ASN A N 1
ATOM 766 C CA . ASN A 1 104 ? -14.364 1.202 -0.828 1.00 92.25 104 ASN A CA 1
ATOM 767 C C . ASN A 1 104 ? -14.958 -0.220 -0.922 1.00 92.25 104 ASN A C 1
ATOM 769 O O . ASN A 1 104 ? -16.002 -0.472 -0.331 1.00 92.25 104 ASN A O 1
ATOM 773 N N . SER A 1 105 ? -14.309 -1.140 -1.641 1.00 94.38 105 SER A N 1
ATOM 774 C CA . SER A 1 105 ? -14.885 -2.452 -1.982 1.00 94.38 105 SER A CA 1
ATOM 775 C C . SER A 1 105 ? -13.980 -3.613 -1.585 1.00 94.38 105 SER A C 1
ATOM 777 O O . SER A 1 105 ? -14.462 -4.678 -1.212 1.00 94.38 105 SER A O 1
ATOM 779 N N . TYR A 1 106 ? -12.663 -3.410 -1.619 1.00 96.69 106 TYR A N 1
ATOM 780 C CA . TYR A 1 106 ? -11.696 -4.477 -1.391 1.00 96.69 106 TYR A CA 1
ATOM 781 C C . TYR A 1 106 ? -10.959 -4.275 -0.080 1.00 96.69 106 TYR A C 1
ATOM 783 O O . TYR A 1 106 ? -10.217 -3.305 0.052 1.00 96.69 106 TYR A O 1
ATOM 791 N N . VAL A 1 107 ? -11.108 -5.211 0.858 1.00 97.25 107 VAL A N 1
ATOM 792 C CA . VAL A 1 107 ? -10.279 -5.247 2.068 1.00 97.25 107 VAL A CA 1
ATOM 793 C C . VAL A 1 107 ? -8.843 -5.577 1.680 1.00 97.25 107 VAL A C 1
ATOM 795 O O . VAL A 1 107 ? -8.586 -6.624 1.090 1.00 97.25 107 VAL A O 1
ATOM 798 N N . ILE A 1 108 ? -7.899 -4.716 2.036 1.00 97.94 108 ILE A N 1
ATOM 799 C CA . ILE A 1 108 ? -6.480 -4.867 1.724 1.00 97.94 108 ILE A CA 1
ATOM 800 C C . ILE A 1 108 ? -5.716 -5.288 2.975 1.00 97.94 108 ILE A C 1
ATOM 802 O O . ILE A 1 108 ? -5.796 -4.646 4.019 1.00 97.94 108 ILE A O 1
ATOM 806 N N . THR A 1 109 ? -4.948 -6.366 2.843 1.00 97.94 109 THR A N 1
ATOM 807 C CA . THR A 1 109 ? -4.092 -6.920 3.907 1.00 97.94 109 THR A CA 1
ATOM 808 C C . THR A 1 109 ? -2.655 -7.121 3.452 1.00 97.94 109 THR A C 1
ATOM 810 O O . THR A 1 109 ? -1.766 -7.269 4.285 1.00 97.94 109 THR A O 1
ATOM 813 N N . LYS A 1 110 ? -2.401 -7.119 2.139 1.00 98.06 110 LYS A N 1
ATOM 814 C CA . LYS A 1 110 ? -1.061 -7.257 1.568 1.00 98.06 110 LYS A CA 1
ATOM 815 C C . LYS A 1 110 ? -0.864 -6.273 0.429 1.00 98.06 110 LYS A C 1
ATOM 817 O O . LYS A 1 110 ? -1.801 -6.026 -0.331 1.00 98.06 110 LYS A O 1
ATOM 822 N N . ALA A 1 111 ? 0.351 -5.768 0.282 1.00 98.12 111 ALA A N 1
ATOM 823 C CA . ALA A 1 111 ? 0.742 -4.933 -0.844 1.00 98.12 111 ALA A CA 1
ATOM 824 C C . ALA A 1 111 ? 2.163 -5.271 -1.292 1.00 98.12 111 ALA A C 1
ATOM 826 O O . ALA A 1 111 ? 3.021 -5.570 -0.464 1.00 98.12 111 ALA A O 1
ATOM 827 N N . GLN A 1 112 ? 2.401 -5.205 -2.596 1.00 97.94 112 GLN A N 1
ATOM 828 C CA . GLN A 1 112 ? 3.718 -5.354 -3.198 1.00 97.94 112 GLN A CA 1
ATOM 829 C C . GLN A 1 112 ? 3.831 -4.489 -4.443 1.00 97.94 112 GLN A C 1
ATOM 831 O O . GLN A 1 112 ? 2.821 -4.196 -5.086 1.00 97.94 112 GLN A O 1
ATOM 836 N N . CYS A 1 113 ? 5.057 -4.123 -4.805 1.00 97.25 113 CYS A N 1
ATOM 837 C CA . CYS A 1 113 ? 5.309 -3.371 -6.022 1.00 97.25 113 CYS A CA 1
ATOM 838 C C . CYS A 1 113 ? 6.337 -4.029 -6.918 1.00 97.25 113 CYS A C 1
ATOM 840 O O . CYS A 1 113 ? 7.390 -4.488 -6.481 1.00 97.25 113 CYS A O 1
ATOM 842 N N . GLN A 1 114 ? 6.010 -4.034 -8.200 1.00 96.44 114 GLN A N 1
ATOM 843 C CA . GLN A 1 114 ? 6.902 -4.457 -9.259 1.00 96.44 114 GLN A CA 1
ATOM 844 C C . GLN A 1 114 ? 7.191 -3.283 -10.186 1.00 96.44 114 GLN A C 1
ATOM 846 O O . GLN A 1 114 ? 6.465 -2.291 -10.191 1.00 96.44 114 GLN A O 1
ATOM 851 N N . GLN A 1 115 ? 8.258 -3.398 -10.960 1.00 96.81 115 GLN A N 1
ATOM 852 C CA . GLN A 1 115 ? 8.584 -2.482 -12.039 1.00 96.81 115 GLN A CA 1
ATOM 853 C C . GLN A 1 115 ? 9.011 -3.280 -13.265 1.00 96.81 115 GLN A C 1
ATOM 855 O O . GLN A 1 115 ? 9.574 -4.367 -13.129 1.00 96.81 115 GLN A O 1
ATOM 860 N N . ALA A 1 116 ? 8.745 -2.743 -14.449 1.00 94.06 116 ALA A N 1
ATOM 861 C CA . ALA A 1 116 ? 9.162 -3.335 -15.713 1.00 94.06 116 ALA A CA 1
ATOM 862 C C . ALA A 1 116 ? 9.533 -2.246 -16.724 1.00 94.06 116 ALA A C 1
ATOM 864 O O . ALA A 1 116 ? 9.060 -1.109 -16.624 1.00 94.06 116 ALA A O 1
ATOM 865 N N . LEU A 1 117 ? 10.390 -2.616 -17.677 1.00 90.38 117 LEU A N 1
ATOM 866 C CA . LEU A 1 117 ? 10.598 -1.850 -18.902 1.00 90.38 117 LEU A CA 1
ATOM 867 C C . LEU A 1 117 ? 9.405 -2.110 -19.821 1.00 90.38 117 LEU A C 1
ATOM 869 O O . LEU A 1 117 ? 8.984 -3.261 -19.962 1.00 90.38 117 LEU A O 1
ATOM 873 N N . PHE A 1 118 ? 8.875 -1.046 -20.412 1.00 69.06 118 PHE A N 1
ATOM 874 C CA . PHE A 1 118 ? 7.812 -1.103 -21.413 1.00 69.06 118 PHE A CA 1
ATOM 875 C C . PHE A 1 118 ? 8.340 -0.601 -22.751 1.00 69.06 118 PHE A C 1
ATOM 877 O O . PHE A 1 118 ? 9.164 0.341 -22.733 1.00 69.06 118 PHE A O 1
#

Radius of gyration: 27.24 Å; chains: 1; bounding box: 43×39×103 Å

Foldseek 3Di:
DDDDDDDDDDPDPPPPPPPPPPPDQALQAQADPQQAAEDDEPWGWDKADQDDPDRGTKIKTKTFDDPQKAKWKDFPNHDTADGADHRMGIFMWTRDNRFTDGPNPDGTRYMYMYIDHD

Organism: NCBI:txid2138241